Protein AF-K0JSF9-F1 (afdb_monomer_lite)

Foldseek 3Di:
DLLVVLLVCLLVCLLVLQLVVCVVVVHDSCLLLQLLLCVVPHGDNVSSSVSSSVVSSVVLVVLLVVCVVPQQALPNLLVVLLVVLCCVAVPVVVVRVSNVPGDSPSSSSSSSSSRSSSSNSSVVVVVD

pLDDT: mean 96.76, std 4.11, range [61.0, 98.81]

Secondary structure (DSSP, 8-state):
-HHHHHHHHHHHHTTHHHHHHHHHTT--TTHHHHHHGGGGTS--HHHHHHHHHHHHHHHHHHHHHHHTTS--HHHHHHHHHHHHHIIIIIIGGGG-HHHHTS-HHHHHHHHHHHHHHHHHHHHHHHH-

Sequence (128 aa):
MGLVRTWFRAAVLGGAPSTVHALLTGRDALAATRAAGTLLGAPGVVRGVLAHVGVSAVWTCALAAVDRRRPLGAAGGAVAGAAIAWLDLVVLGRLFPAVRALPRGPQWADHVVFGALVGASLRASRLA

Organism: Saccharothrix espanaensis (strain ATCC 51144 / DSM 44229 / JCM 9112 / NBRC 15066 / NRRL 15764) (NCBI:txid1179773)

Structure (mmCIF, N/CA/C/O backbone):
data_AF-K0JSF9-F1
#
_entry.id   AF-K0JSF9-F1
#
loop_
_atom_site.group_PDB
_atom_site.id
_atom_site.type_symbol
_atom_site.label_atom_id
_atom_site.label_alt_id
_atom_site.label_comp_id
_atom_site.label_asym_id
_atom_site.label_entity_id
_atom_site.label_seq_id
_atom_site.pdbx_PDB_ins_code
_atom_site.Cartn_x
_atom_site.Cartn_y
_atom_site.Cartn_z
_atom_site.occupancy
_atom_site.B_iso_or_equiv
_atom_site.auth_seq_id
_atom_site.auth_comp_id
_atom_site.auth_asym_id
_atom_site.auth_atom_id
_atom_site.pdbx_PDB_model_num
ATOM 1 N N . MET A 1 1 ? 21.375 -2.219 -5.058 1.00 61.00 1 MET A N 1
ATOM 2 C CA . MET A 1 1 ? 20.816 -1.044 -4.335 1.00 61.00 1 MET A CA 1
ATOM 3 C C . MET A 1 1 ? 19.498 -0.504 -4.915 1.00 61.00 1 MET A C 1
ATOM 5 O O . MET A 1 1 ? 18.701 0.021 -4.145 1.00 61.00 1 MET A O 1
ATOM 9 N N . GLY A 1 2 ? 19.213 -0.637 -6.222 1.00 87.50 2 GLY A N 1
ATOM 10 C CA . GLY A 1 2 ? 17.993 -0.069 -6.830 1.00 87.50 2 GLY A CA 1
ATOM 11 C C . GLY A 1 2 ? 16.657 -0.596 -6.276 1.00 87.50 2 GLY A C 1
ATOM 12 O O . GLY A 1 2 ? 15.729 0.190 -6.086 1.00 87.50 2 GLY A O 1
ATOM 13 N N . LEU A 1 3 ? 16.565 -1.894 -5.952 1.00 93.31 3 LEU A N 1
ATOM 14 C CA . LEU A 1 3 ? 15.311 -2.511 -5.495 1.00 93.31 3 LEU A CA 1
ATOM 15 C C . LEU A 1 3 ? 14.908 -2.073 -4.080 1.00 93.31 3 LEU A C 1
ATOM 17 O O . LEU A 1 3 ? 13.761 -1.703 -3.874 1.00 93.31 3 LEU A O 1
ATOM 21 N N . VAL A 1 4 ? 15.856 -2.023 -3.137 1.00 96.19 4 VAL A N 1
ATOM 22 C CA . VAL A 1 4 ? 15.605 -1.546 -1.761 1.00 96.19 4 VAL A CA 1
ATOM 23 C C . VAL A 1 4 ? 15.129 -0.094 -1.770 1.00 96.19 4 VAL A C 1
ATOM 25 O O . VAL A 1 4 ? 14.150 0.241 -1.112 1.00 96.19 4 VAL A O 1
ATOM 28 N N . ARG A 1 5 ? 15.766 0.769 -2.573 1.00 95.62 5 ARG A N 1
ATOM 29 C CA . ARG A 1 5 ? 15.353 2.172 -2.726 1.00 95.62 5 ARG A CA 1
ATOM 30 C C . ARG A 1 5 ? 13.965 2.302 -3.356 1.00 95.62 5 ARG A C 1
ATOM 32 O O . ARG A 1 5 ? 13.190 3.157 -2.941 1.00 95.62 5 ARG A O 1
ATOM 39 N N . THR A 1 6 ? 13.670 1.473 -4.357 1.00 96.88 6 THR A N 1
ATOM 40 C CA . THR A 1 6 ? 12.353 1.426 -5.008 1.00 96.88 6 THR A CA 1
ATOM 41 C C . THR A 1 6 ? 11.273 1.022 -4.012 1.00 96.88 6 THR A C 1
ATOM 43 O O . THR A 1 6 ? 10.290 1.740 -3.855 1.00 96.88 6 THR A O 1
ATOM 46 N N . TRP A 1 7 ? 11.504 -0.080 -3.299 1.00 98.00 7 TRP A N 1
ATOM 47 C CA . TRP A 1 7 ? 10.620 -0.584 -2.257 1.00 98.00 7 TRP A CA 1
ATOM 48 C C . TRP A 1 7 ? 10.366 0.468 -1.180 1.00 98.00 7 TRP A C 1
ATOM 50 O O . TRP A 1 7 ? 9.215 0.796 -0.920 1.00 98.00 7 TRP A O 1
ATOM 60 N N . PHE A 1 8 ? 11.421 1.052 -0.606 1.00 97.50 8 PHE A N 1
ATOM 61 C CA . PHE A 1 8 ? 11.289 2.034 0.468 1.00 97.50 8 PHE A CA 1
ATOM 62 C C . PHE A 1 8 ? 10.462 3.253 0.034 1.00 97.50 8 PHE A C 1
ATOM 64 O O . PHE A 1 8 ? 9.525 3.645 0.724 1.00 97.50 8 PHE A O 1
ATOM 71 N N . ARG A 1 9 ? 10.756 3.824 -1.144 1.00 97.06 9 ARG A N 1
ATOM 72 C CA . ARG A 1 9 ? 10.001 4.968 -1.682 1.00 97.06 9 ARG A CA 1
ATOM 73 C C . ARG A 1 9 ? 8.527 4.631 -1.885 1.00 97.06 9 ARG A C 1
ATOM 75 O O . ARG A 1 9 ? 7.673 5.410 -1.475 1.00 97.06 9 ARG A O 1
ATOM 82 N N . ALA A 1 10 ? 8.234 3.487 -2.501 1.00 97.44 10 ALA A N 1
ATOM 83 C CA . ALA A 1 10 ? 6.862 3.071 -2.760 1.00 97.44 10 ALA A CA 1
ATOM 84 C C . ALA A 1 10 ? 6.104 2.733 -1.466 1.00 97.44 10 ALA A C 1
ATOM 86 O O . ALA A 1 10 ? 4.954 3.129 -1.325 1.00 97.44 10 ALA A O 1
ATOM 87 N N . ALA A 1 11 ? 6.748 2.071 -0.501 1.00 96.56 11 ALA A N 1
ATOM 88 C CA . ALA A 1 11 ? 6.142 1.709 0.779 1.00 96.56 11 ALA A CA 1
ATOM 89 C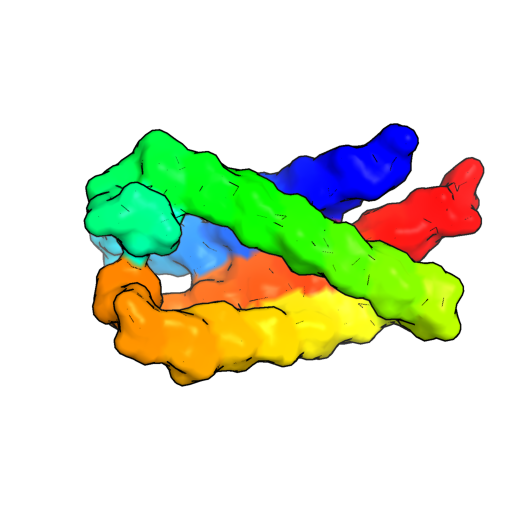 C . ALA A 1 11 ? 5.783 2.940 1.628 1.00 96.56 11 ALA A C 1
ATOM 91 O O . ALA A 1 11 ? 4.748 2.940 2.291 1.00 96.56 11 ALA A O 1
ATOM 92 N N . VAL A 1 12 ? 6.615 3.989 1.599 1.00 95.62 12 VAL A N 1
ATOM 93 C CA . VAL A 1 12 ? 6.379 5.230 2.355 1.00 95.62 12 VAL A CA 1
ATOM 94 C C . VAL A 1 12 ? 5.357 6.127 1.658 1.00 95.62 12 VAL A C 1
ATOM 96 O O . VAL A 1 12 ? 4.403 6.579 2.283 1.00 95.62 12 VAL A O 1
ATOM 99 N N . LEU A 1 13 ? 5.540 6.391 0.362 1.00 97.62 13 LEU A N 1
ATOM 100 C CA . LEU A 1 13 ? 4.714 7.360 -0.367 1.00 97.62 13 LEU A CA 1
ATOM 101 C C . LEU A 1 13 ? 3.397 6.760 -0.876 1.00 97.62 13 LEU A C 1
ATOM 103 O O . LEU A 1 13 ? 2.444 7.495 -1.120 1.00 97.62 13 LEU A O 1
ATOM 107 N N . GLY A 1 14 ? 3.328 5.435 -1.021 1.00 95.81 14 GLY A N 1
ATOM 108 C CA . GLY A 1 14 ? 2.141 4.729 -1.497 1.00 95.81 14 GLY A CA 1
ATOM 109 C C . GLY A 1 14 ? 0.924 4.905 -0.592 1.00 95.81 14 GLY A C 1
ATOM 110 O O . GLY A 1 14 ? -0.177 4.974 -1.106 1.00 95.81 14 GLY A O 1
ATOM 111 N N . GLY A 1 15 ? 1.103 5.054 0.726 1.00 94.31 15 GLY A N 1
ATOM 112 C CA . GLY A 1 15 ? -0.001 5.264 1.678 1.00 94.31 15 GLY A CA 1
ATOM 113 C C . GLY A 1 15 ? -0.490 6.716 1.802 1.00 94.31 15 GLY A C 1
ATOM 114 O O . GLY A 1 15 ? -1.306 7.025 2.675 1.00 94.31 15 GLY A O 1
ATOM 115 N N . ALA A 1 16 ? 0.039 7.640 0.991 1.00 96.06 16 ALA A N 1
ATOM 116 C CA . ALA A 1 16 ? -0.319 9.053 1.079 1.00 96.06 16 ALA A CA 1
ATOM 117 C C . ALA A 1 16 ? -1.806 9.328 0.771 1.00 96.06 16 ALA A C 1
ATOM 119 O O . ALA A 1 16 ? -2.411 10.075 1.544 1.00 96.06 16 ALA A O 1
ATOM 120 N N . PRO A 1 17 ? -2.436 8.747 -0.275 1.00 97.88 17 PRO A N 1
ATOM 121 C CA . PRO A 1 17 ? -3.847 9.001 -0.570 1.00 97.88 17 PRO A CA 1
ATOM 122 C C . PRO A 1 17 ? -4.788 8.714 0.608 1.00 97.88 17 PRO A C 1
ATOM 124 O O . PRO A 1 17 ? -5.608 9.568 0.955 1.00 97.88 17 PRO A O 1
ATOM 127 N N . SER A 1 18 ? -4.668 7.558 1.265 1.00 96.81 18 SER A N 1
ATOM 128 C CA . SER A 1 18 ? -5.509 7.225 2.420 1.00 96.81 18 SER A CA 1
ATOM 129 C C . SER A 1 18 ? -5.204 8.063 3.655 1.00 96.81 1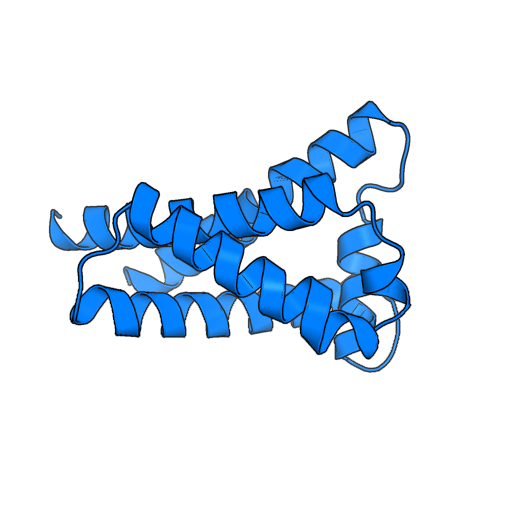8 SER A C 1
ATOM 131 O O . SER A 1 18 ? -6.146 8.467 4.342 1.00 96.81 18 SER A O 1
ATOM 133 N N . THR A 1 19 ? -3.934 8.398 3.892 1.00 96.94 19 THR A N 1
ATOM 134 C CA . THR A 1 19 ? -3.525 9.292 4.986 1.00 96.94 19 THR A CA 1
ATOM 135 C C . THR A 1 19 ? -4.122 10.687 4.800 1.00 96.94 19 THR A C 1
ATOM 137 O O . THR A 1 19 ? -4.794 11.199 5.694 1.00 96.94 19 THR A O 1
ATOM 140 N N . VAL A 1 20 ? -3.954 11.282 3.615 1.00 98.06 20 VAL A N 1
ATOM 141 C CA . VAL A 1 20 ? -4.514 12.599 3.271 1.00 98.06 20 VAL A CA 1
ATOM 142 C C . VAL A 1 20 ? -6.032 12.578 3.387 1.00 98.06 20 VAL A C 1
ATOM 144 O O . VAL A 1 20 ? -6.620 13.457 4.009 1.00 98.06 20 VAL A O 1
ATOM 147 N N . HIS A 1 21 ? -6.681 11.547 2.850 1.00 98.06 21 HIS A N 1
ATOM 148 C CA . HIS A 1 21 ? -8.127 11.423 2.938 1.00 98.06 21 HIS A CA 1
ATOM 149 C C . HIS A 1 21 ? -8.629 11.298 4.382 1.00 98.06 21 HIS A C 1
ATOM 151 O O . HIS A 1 21 ? -9.672 11.861 4.708 1.00 98.06 21 HIS A O 1
ATOM 157 N N . ALA A 1 22 ? -7.923 10.573 5.256 1.00 97.50 22 ALA A N 1
ATOM 158 C CA . ALA A 1 22 ? -8.270 10.487 6.672 1.00 97.50 22 ALA A CA 1
ATOM 159 C C . ALA A 1 22 ? -8.164 11.856 7.357 1.00 97.50 22 ALA A C 1
ATOM 161 O O . ALA A 1 22 ? -9.126 12.284 7.991 1.00 97.50 22 ALA A O 1
ATOM 162 N N . LEU A 1 23 ? -7.062 12.578 7.136 1.00 98.06 23 LEU A N 1
ATOM 163 C CA . LEU A 1 23 ? -6.854 13.919 7.687 1.00 98.06 23 LEU A CA 1
ATOM 164 C C . LEU A 1 23 ? -7.933 14.909 7.220 1.00 98.06 23 LEU A C 1
ATOM 166 O O . LEU A 1 23 ? -8.536 15.590 8.043 1.00 98.06 23 LEU A O 1
ATOM 170 N N . LEU A 1 24 ? -8.240 14.933 5.919 1.00 98.19 24 LEU A N 1
ATOM 171 C CA . LEU A 1 24 ? -9.248 15.833 5.337 1.00 98.19 24 LEU A CA 1
ATOM 172 C C . LEU A 1 24 ? -10.679 15.558 5.817 1.00 98.19 24 LEU A C 1
ATOM 174 O O . LEU A 1 24 ? -11.545 16.415 5.685 1.00 98.19 24 LEU A O 1
ATOM 178 N N . THR A 1 25 ? -10.946 14.365 6.346 1.00 97.44 25 THR A N 1
ATOM 179 C CA . THR A 1 25 ? -12.287 13.948 6.789 1.00 97.44 25 THR A CA 1
ATOM 180 C C . THR A 1 25 ? -12.385 13.760 8.302 1.00 97.44 25 THR A C 1
ATOM 182 O O . THR A 1 25 ? -13.379 13.219 8.781 1.00 97.44 25 THR A O 1
ATOM 185 N N . GLY A 1 26 ? -11.361 14.178 9.058 1.00 97.25 26 GLY A N 1
ATOM 186 C CA . GLY A 1 26 ? -11.332 14.059 10.518 1.00 97.25 26 GLY A CA 1
ATOM 187 C C . GLY A 1 26 ? -11.283 12.616 11.037 1.00 97.25 26 GLY A C 1
ATOM 188 O O . GLY A 1 26 ? -11.705 12.354 12.161 1.00 97.25 26 GLY A O 1
ATOM 189 N N . ARG A 1 27 ? -10.808 11.662 10.228 1.00 95.44 27 ARG A N 1
ATOM 190 C CA . ARG A 1 27 ? -10.671 10.245 10.603 1.00 95.44 27 ARG A CA 1
ATOM 191 C C . ARG A 1 27 ? -9.277 9.920 11.135 1.00 95.44 27 ARG A C 1
ATOM 193 O O . ARG A 1 27 ? -8.314 10.632 10.869 1.00 95.44 27 ARG A O 1
ATOM 200 N N . ASP A 1 28 ? -9.164 8.795 11.845 1.00 96.81 28 ASP A N 1
ATOM 201 C CA . ASP A 1 28 ? -7.880 8.279 12.339 1.00 96.81 28 ASP A CA 1
ATOM 202 C C . ASP A 1 28 ? -6.927 7.968 11.168 1.00 96.81 28 ASP A C 1
ATOM 204 O O . ASP A 1 28 ? -7.154 7.037 10.390 1.00 96.81 28 ASP A O 1
ATOM 208 N N . ALA A 1 29 ? -5.840 8.739 11.064 1.00 97.12 29 ALA A N 1
ATOM 209 C CA . ALA A 1 29 ? -4.804 8.568 10.047 1.00 97.12 29 ALA A CA 1
ATOM 210 C C . ALA A 1 29 ? -4.050 7.232 10.175 1.00 97.12 29 ALA A C 1
ATOM 212 O O . ALA A 1 29 ? -3.503 6.735 9.195 1.00 97.12 29 ALA A O 1
ATOM 213 N N . LEU A 1 30 ? -4.050 6.614 11.361 1.00 97.69 30 LEU A N 1
ATOM 214 C CA . LEU A 1 30 ? -3.419 5.318 11.610 1.00 97.69 30 LEU A CA 1
ATOM 215 C C . LEU A 1 30 ? -4.397 4.144 11.495 1.00 97.69 30 LEU A C 1
ATOM 217 O O . LEU A 1 30 ? -3.989 3.005 11.732 1.00 97.69 30 LEU A O 1
ATOM 221 N N . ALA A 1 31 ? -5.658 4.374 11.111 1.00 97.44 31 ALA A N 1
ATOM 222 C CA . ALA A 1 31 ? -6.661 3.315 10.997 1.00 97.44 31 ALA A CA 1
ATOM 223 C C . ALA A 1 31 ? -6.231 2.212 10.019 1.00 97.44 31 ALA A C 1
ATOM 225 O O . ALA A 1 31 ? -6.335 1.029 10.346 1.00 97.44 31 ALA A O 1
ATOM 226 N N . ALA A 1 32 ? -5.698 2.590 8.851 1.00 96.81 32 ALA A N 1
ATOM 227 C CA . ALA A 1 32 ? -5.223 1.638 7.849 1.00 96.81 32 ALA A CA 1
ATOM 228 C C . ALA A 1 32 ? -4.054 0.796 8.382 1.00 96.81 32 ALA A C 1
ATOM 230 O O . ALA A 1 32 ? -4.105 -0.434 8.347 1.00 96.81 32 ALA A O 1
ATOM 231 N N . THR A 1 33 ? -3.054 1.447 8.984 1.00 97.88 33 THR A N 1
ATOM 232 C CA . THR A 1 33 ? -1.918 0.771 9.622 1.00 97.88 33 THR A CA 1
ATOM 233 C C . THR A 1 33 ? -2.392 -0.174 10.722 1.00 97.88 33 THR A C 1
ATOM 235 O O . THR A 1 33 ? -2.016 -1.340 10.754 1.00 97.88 33 THR A O 1
ATOM 238 N N . ARG A 1 34 ? -3.279 0.278 11.612 1.00 98.44 34 ARG A N 1
ATOM 239 C CA . ARG A 1 34 ? -3.799 -0.549 12.705 1.00 98.44 34 ARG A CA 1
ATOM 240 C C . ARG A 1 34 ? -4.569 -1.762 12.182 1.00 98.44 34 ARG A C 1
ATOM 242 O O . ARG A 1 34 ? -4.384 -2.855 12.717 1.00 98.44 34 ARG A O 1
ATOM 249 N N . ALA A 1 35 ? -5.384 -1.584 11.141 1.00 98.00 35 ALA A N 1
ATOM 250 C CA . ALA A 1 35 ? -6.121 -2.660 10.486 1.00 98.00 35 ALA A CA 1
ATOM 251 C C . ALA A 1 35 ? -5.181 -3.685 9.836 1.00 98.00 35 ALA A C 1
ATOM 253 O O . ALA A 1 35 ? -5.400 -4.887 9.997 1.00 98.00 35 ALA A O 1
ATOM 254 N N . ALA A 1 36 ? -4.098 -3.236 9.193 1.00 97.62 36 ALA A N 1
ATOM 255 C CA . ALA A 1 36 ? -3.083 -4.115 8.611 1.00 97.62 36 ALA A CA 1
ATOM 256 C C . ALA A 1 36 ? -2.437 -5.049 9.651 1.00 97.62 36 ALA A C 1
ATOM 258 O O . ALA A 1 36 ? -2.029 -6.156 9.314 1.00 97.62 36 ALA A O 1
ATOM 259 N N . GLY A 1 37 ? -2.419 -4.673 10.936 1.00 97.94 37 GLY A N 1
ATOM 260 C CA . GLY A 1 37 ? -1.940 -5.548 12.010 1.00 97.94 37 GLY A CA 1
ATOM 261 C C . GLY A 1 37 ? -2.684 -6.886 12.100 1.00 97.94 37 GLY A C 1
ATOM 262 O O . GLY A 1 37 ? -2.096 -7.883 12.516 1.00 97.94 37 GLY A O 1
ATOM 263 N N . THR A 1 38 ? -3.943 -6.949 11.646 1.00 98.06 38 THR A N 1
ATOM 264 C CA . THR A 1 38 ? -4.731 -8.196 11.623 1.00 98.06 38 THR A CA 1
ATOM 265 C C . THR A 1 38 ? -4.142 -9.280 10.722 1.00 98.06 38 THR A C 1
ATOM 267 O O . THR A 1 38 ? -4.377 -10.456 10.988 1.00 98.06 38 THR A O 1
ATOM 270 N N . LEU A 1 39 ? -3.300 -8.924 9.744 1.00 97.19 39 LEU A N 1
ATOM 271 C CA . LEU A 1 39 ? -2.528 -9.896 8.958 1.00 97.19 39 LEU A CA 1
ATOM 272 C C . LEU A 1 39 ? -1.545 -10.692 9.831 1.00 97.19 39 LEU A C 1
ATOM 274 O O . LEU A 1 39 ? -1.179 -11.808 9.486 1.00 97.19 39 LEU A O 1
ATOM 278 N N . LEU A 1 40 ? -1.148 -10.134 10.979 1.00 97.94 40 LEU A N 1
ATOM 279 C CA . LEU A 1 40 ? -0.299 -10.770 11.988 1.00 97.94 40 LEU A CA 1
ATOM 280 C C . LEU A 1 40 ? -1.102 -11.159 13.243 1.00 97.94 40 LEU A C 1
ATOM 282 O O . LEU A 1 40 ? -0.568 -11.187 14.352 1.00 97.94 40 LEU A O 1
ATOM 286 N N . GLY A 1 41 ? -2.402 -11.419 13.076 1.00 97.31 41 GLY A N 1
ATOM 287 C CA . GLY A 1 41 ? -3.283 -12.005 14.087 1.00 97.31 41 GLY A CA 1
ATOM 288 C C . GLY A 1 41 ? -4.081 -11.017 14.940 1.00 97.31 41 GLY A C 1
ATOM 289 O O . GLY A 1 41 ? -5.083 -11.416 15.524 1.00 97.31 41 GLY A O 1
ATOM 290 N N . ALA A 1 42 ? -3.700 -9.736 15.017 1.00 96.12 42 ALA A N 1
ATOM 291 C CA . ALA A 1 42 ? -4.441 -8.749 15.812 1.00 96.12 42 ALA A CA 1
ATOM 292 C C . ALA A 1 42 ? -4.167 -7.297 15.382 1.00 96.12 42 ALA A C 1
ATOM 294 O O . ALA A 1 42 ? -3.033 -6.971 15.022 1.00 96.12 42 ALA A O 1
ATOM 295 N N . PRO A 1 43 ? -5.161 -6.392 15.476 1.00 97.00 43 PRO A N 1
ATOM 296 C CA . PRO A 1 43 ? -4.979 -4.994 15.106 1.00 97.00 43 PRO A CA 1
ATOM 297 C C . PRO A 1 43 ? -3.912 -4.316 15.977 1.00 97.00 43 PRO A C 1
ATOM 299 O O . PRO A 1 43 ? -3.768 -4.608 17.164 1.00 97.00 43 PRO A O 1
ATOM 302 N N . GLY A 1 44 ? -3.161 -3.383 15.397 1.00 98.06 44 GLY A N 1
ATOM 303 C CA . GLY A 1 44 ? -2.115 -2.655 16.115 1.00 98.06 44 GLY A CA 1
ATOM 304 C C . GLY A 1 44 ? -1.131 -1.971 15.178 1.00 98.06 44 GLY A C 1
ATOM 305 O O . GLY A 1 44 ? -0.861 -2.472 14.093 1.00 98.06 44 GLY A O 1
ATOM 306 N N . VAL A 1 45 ? -0.580 -0.831 15.599 1.00 98.19 45 VAL A N 1
ATOM 307 C CA . VAL A 1 45 ? 0.309 -0.018 14.750 1.00 98.19 45 VAL A CA 1
ATOM 308 C C . VAL A 1 45 ? 1.623 -0.744 14.460 1.00 98.19 45 VAL A C 1
ATOM 310 O O . VAL A 1 45 ? 1.995 -0.853 13.301 1.00 98.19 45 VAL A O 1
ATOM 313 N N . VAL A 1 46 ? 2.290 -1.306 15.475 1.00 98.38 46 VAL A N 1
ATOM 314 C CA . VAL A 1 46 ? 3.570 -2.023 15.289 1.00 98.38 46 VAL A CA 1
ATOM 315 C C . VAL A 1 46 ? 3.406 -3.214 14.344 1.00 98.38 46 VAL A C 1
ATOM 317 O O . VAL A 1 46 ? 4.120 -3.320 13.350 1.00 98.38 46 VAL A O 1
ATOM 320 N N . ARG A 1 47 ? 2.417 -4.080 14.606 1.00 98.25 47 ARG A N 1
ATOM 321 C CA . ARG A 1 47 ? 2.085 -5.209 13.721 1.00 98.25 47 ARG A CA 1
ATOM 322 C C . ARG A 1 47 ? 1.705 -4.730 12.322 1.00 98.25 47 ARG A C 1
ATOM 324 O O . ARG A 1 47 ? 2.126 -5.326 11.341 1.00 98.25 47 ARG A O 1
ATOM 331 N N . GLY A 1 48 ? 0.954 -3.639 12.238 1.00 98.38 48 GLY A N 1
ATOM 332 C CA . GLY A 1 48 ? 0.572 -2.992 10.992 1.00 98.38 48 GLY A CA 1
ATOM 333 C C . GLY A 1 48 ? 1.748 -2.548 10.144 1.00 98.38 48 GLY A C 1
ATOM 334 O O . GLY A 1 48 ? 1.798 -2.856 8.960 1.00 98.38 48 GLY A O 1
ATOM 335 N N . VAL A 1 49 ? 2.722 -1.878 10.759 1.00 98.25 49 VAL A N 1
ATOM 336 C CA . VAL A 1 49 ? 3.961 -1.469 10.092 1.00 98.25 49 VAL A CA 1
ATOM 337 C C . VAL A 1 49 ? 4.728 -2.693 9.598 1.00 98.25 49 VAL A C 1
ATOM 339 O O . VAL A 1 49 ? 5.135 -2.713 8.441 1.00 98.25 49 VAL A O 1
ATOM 342 N N . LEU A 1 50 ? 4.882 -3.732 10.425 1.00 98.50 50 LEU A N 1
ATOM 343 C CA . LEU A 1 50 ? 5.569 -4.967 10.023 1.00 98.50 50 LEU A CA 1
ATOM 344 C C . LEU A 1 50 ? 4.868 -5.662 8.848 1.00 98.50 50 LEU A C 1
ATOM 346 O O . LEU A 1 50 ? 5.526 -6.045 7.880 1.00 98.50 50 LEU A O 1
ATOM 350 N N . ALA A 1 51 ? 3.538 -5.777 8.905 1.00 98.19 51 ALA A N 1
ATOM 351 C CA . ALA A 1 51 ? 2.733 -6.328 7.821 1.00 98.19 51 ALA A CA 1
ATOM 352 C C . ALA A 1 51 ? 2.897 -5.502 6.537 1.00 98.19 51 ALA A C 1
ATOM 354 O O . ALA A 1 51 ? 3.190 -6.059 5.482 1.00 98.19 51 ALA A O 1
ATOM 355 N N . HIS A 1 52 ? 2.784 -4.175 6.632 1.00 97.81 52 HIS A N 1
ATOM 356 C CA . HIS A 1 52 ? 2.912 -3.255 5.500 1.00 97.81 52 HIS A CA 1
ATOM 357 C C . HIS A 1 52 ? 4.289 -3.327 4.835 1.00 97.81 52 HIS A C 1
ATOM 359 O O . HIS A 1 52 ? 4.385 -3.432 3.613 1.00 97.81 52 HIS A O 1
ATOM 365 N N . VAL A 1 53 ? 5.356 -3.323 5.637 1.00 98.00 53 VAL A N 1
ATOM 366 C CA . VAL A 1 53 ? 6.750 -3.480 5.191 1.00 98.00 53 VAL A CA 1
ATOM 367 C C . VAL A 1 53 ? 6.912 -4.788 4.414 1.00 98.00 53 VAL A C 1
ATOM 369 O O . VAL A 1 53 ? 7.425 -4.767 3.291 1.00 98.00 53 VAL A O 1
ATOM 372 N N . GLY A 1 54 ? 6.437 -5.905 4.978 1.00 98.25 54 GLY A N 1
ATOM 373 C CA . GLY A 1 54 ? 6.535 -7.231 4.366 1.00 98.25 54 GLY A CA 1
ATOM 374 C C . GLY A 1 54 ? 5.738 -7.351 3.066 1.00 98.25 54 GLY A C 1
ATOM 375 O O . GLY A 1 54 ? 6.293 -7.731 2.035 1.00 98.25 54 GLY A O 1
ATOM 376 N N . VAL A 1 55 ? 4.461 -6.963 3.083 1.00 98.12 55 VAL A N 1
ATOM 377 C CA . VAL A 1 55 ? 3.578 -7.007 1.906 1.00 98.12 55 VAL A CA 1
ATOM 378 C C . VAL A 1 55 ? 4.110 -6.107 0.788 1.00 98.12 55 VAL A C 1
ATOM 380 O O . VAL A 1 55 ? 4.239 -6.549 -0.354 1.00 98.12 55 VAL A O 1
ATOM 383 N N . SER A 1 56 ? 4.527 -4.879 1.113 1.00 98.38 56 SER A N 1
ATOM 384 C CA . SER A 1 56 ? 5.124 -3.960 0.135 1.00 98.38 56 SER A CA 1
ATOM 385 C C . SER A 1 56 ? 6.399 -4.536 -0.489 1.00 98.38 56 SER A C 1
ATOM 387 O O . SER A 1 56 ? 6.659 -4.320 -1.676 1.00 98.38 56 SER A O 1
ATOM 389 N N . ALA A 1 57 ? 7.207 -5.277 0.279 1.00 98.44 57 ALA A N 1
ATOM 390 C CA . ALA A 1 57 ? 8.414 -5.927 -0.232 1.00 98.44 57 ALA A CA 1
ATOM 391 C C . ALA A 1 57 ? 8.068 -7.054 -1.212 1.00 98.44 57 ALA A C 1
ATOM 393 O O . ALA A 1 57 ? 8.614 -7.085 -2.3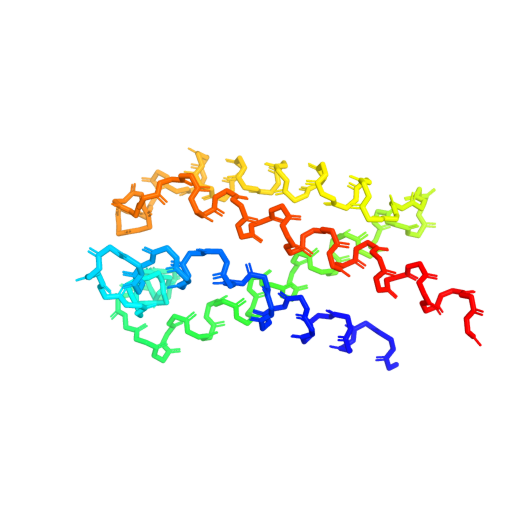17 1.00 98.44 57 ALA A O 1
ATOM 394 N N . VAL A 1 58 ? 7.116 -7.922 -0.849 1.00 98.62 58 VAL A N 1
ATOM 395 C CA . VAL A 1 58 ? 6.621 -9.005 -1.715 1.00 98.62 58 VAL A CA 1
ATOM 396 C C . VAL A 1 58 ? 6.122 -8.444 -3.044 1.00 98.62 58 VAL A C 1
ATOM 398 O O . VAL A 1 58 ? 6.576 -8.880 -4.106 1.00 98.62 58 VAL A O 1
ATOM 401 N N . TRP A 1 59 ? 5.267 -7.420 -3.006 1.00 98.69 59 TRP A N 1
ATOM 402 C CA . TRP A 1 59 ? 4.736 -6.816 -4.224 1.00 98.69 59 TRP A CA 1
ATOM 403 C C . TRP A 1 59 ? 5.792 -6.083 -5.045 1.00 98.69 59 TRP A C 1
ATOM 405 O O . TRP A 1 59 ? 5.796 -6.201 -6.270 1.00 98.69 59 TRP A O 1
ATOM 415 N N . THR A 1 60 ? 6.738 -5.391 -4.405 1.00 98.62 60 THR A N 1
ATOM 416 C CA . THR A 1 60 ? 7.847 -4.755 -5.133 1.00 98.62 60 THR A CA 1
ATOM 417 C C . THR A 1 60 ? 8.685 -5.797 -5.876 1.00 98.62 60 THR A C 1
ATOM 419 O O . THR A 1 60 ? 9.027 -5.591 -7.041 1.00 98.62 60 THR A O 1
ATOM 422 N N . CYS A 1 61 ? 8.983 -6.937 -5.244 1.00 98.44 61 CYS A N 1
ATOM 423 C CA . CYS A 1 61 ? 9.701 -8.044 -5.876 1.00 98.44 61 CYS A CA 1
ATOM 424 C C . CYS A 1 61 ? 8.913 -8.659 -7.041 1.00 98.44 61 CYS A C 1
ATOM 426 O O . CYS A 1 61 ? 9.491 -8.899 -8.104 1.00 98.44 61 CYS A O 1
ATOM 428 N N . ALA A 1 62 ? 7.605 -8.874 -6.874 1.00 98.56 62 ALA A N 1
ATOM 429 C CA . ALA A 1 62 ? 6.738 -9.396 -7.928 1.00 98.56 62 ALA A CA 1
ATOM 430 C C . ALA A 1 62 ? 6.694 -8.455 -9.144 1.00 98.56 62 ALA A C 1
ATOM 432 O O . ALA A 1 62 ? 6.938 -8.884 -10.273 1.00 98.56 62 ALA A O 1
ATOM 433 N N . LEU A 1 63 ? 6.481 -7.155 -8.916 1.00 98.44 63 LEU A N 1
ATOM 434 C CA . LEU A 1 63 ? 6.487 -6.146 -9.976 1.00 98.44 63 LEU A CA 1
ATOM 435 C C . LEU A 1 63 ? 7.856 -6.032 -10.651 1.00 98.44 63 LEU A C 1
ATOM 437 O O . LEU A 1 63 ? 7.916 -5.951 -11.873 1.00 98.44 63 LEU A O 1
ATOM 441 N N . ALA A 1 64 ? 8.957 -6.100 -9.898 1.00 98.00 64 ALA A N 1
ATOM 442 C CA . ALA A 1 64 ? 10.300 -6.129 -10.473 1.00 98.00 64 ALA A CA 1
ATOM 443 C C . ALA A 1 64 ? 10.538 -7.374 -11.344 1.00 98.00 64 ALA A C 1
ATOM 445 O O . ALA A 1 64 ? 11.191 -7.296 -12.384 1.00 98.00 64 ALA A O 1
ATOM 446 N N . ALA A 1 65 ? 9.996 -8.534 -10.962 1.00 97.88 65 ALA A N 1
ATOM 447 C CA . ALA A 1 65 ? 10.080 -9.743 -11.775 1.00 97.88 65 ALA A CA 1
ATOM 448 C C . ALA A 1 65 ? 9.305 -9.613 -13.097 1.00 97.88 65 ALA A C 1
ATOM 450 O O . ALA A 1 65 ? 9.827 -10.021 -14.137 1.00 97.88 65 ALA A O 1
ATOM 451 N N . VAL A 1 66 ? 8.111 -9.012 -13.067 1.00 97.81 66 VAL A N 1
ATOM 452 C CA . VAL A 1 66 ? 7.321 -8.704 -14.271 1.00 97.81 66 VAL A CA 1
ATOM 453 C C . VAL A 1 66 ? 8.046 -7.680 -15.147 1.00 97.81 66 VAL A C 1
ATOM 455 O O . VAL A 1 66 ? 8.225 -7.908 -16.343 1.00 97.81 66 VAL A O 1
ATOM 458 N N . ASP A 1 67 ? 8.539 -6.598 -14.545 1.00 97.19 67 ASP A N 1
ATOM 459 C CA . ASP A 1 67 ? 9.208 -5.488 -15.226 1.00 97.19 67 ASP A C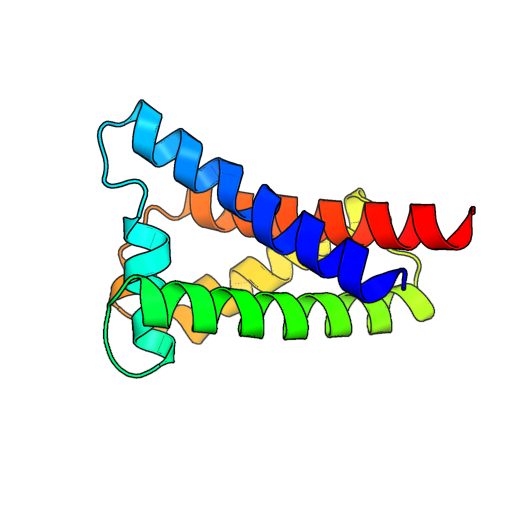A 1
ATOM 460 C C . ASP A 1 67 ? 10.486 -5.905 -15.972 1.00 97.19 67 ASP A C 1
ATOM 462 O O . ASP A 1 67 ? 10.793 -5.348 -17.028 1.00 97.19 67 ASP A O 1
ATOM 466 N N . ARG A 1 68 ? 11.200 -6.928 -15.475 1.00 95.75 68 ARG A N 1
ATOM 467 C CA . ARG A 1 68 ? 12.342 -7.546 -16.177 1.00 95.75 68 ARG A CA 1
ATOM 468 C C . ARG A 1 68 ? 11.957 -8.190 -17.510 1.00 95.75 68 ARG A C 1
ATOM 470 O O . ARG A 1 68 ? 12.800 -8.272 -18.394 1.00 95.75 68 ARG A O 1
ATOM 477 N N . ARG A 1 69 ? 10.719 -8.674 -17.650 1.00 95.69 69 ARG A N 1
ATOM 478 C CA . ARG A 1 69 ? 10.218 -9.310 -18.883 1.00 95.69 69 ARG A CA 1
ATOM 479 C C . ARG A 1 69 ? 9.451 -8.331 -19.771 1.00 95.69 69 ARG A C 1
ATOM 481 O O . ARG A 1 69 ? 9.472 -8.462 -20.990 1.00 95.69 69 ARG A O 1
ATOM 488 N N . ARG A 1 70 ? 8.735 -7.387 -19.159 1.00 94.56 70 ARG A N 1
ATOM 489 C CA . ARG A 1 70 ? 7.867 -6.400 -19.811 1.00 94.56 70 ARG A CA 1
ATOM 490 C C . ARG A 1 70 ? 7.996 -5.075 -19.046 1.00 94.56 70 ARG A C 1
ATOM 492 O O . ARG A 1 70 ? 7.380 -4.964 -17.988 1.00 94.56 70 ARG A O 1
ATOM 499 N N . PRO A 1 71 ? 8.773 -4.090 -19.537 1.00 95.69 71 PRO A N 1
ATOM 500 C CA . PRO A 1 71 ? 8.945 -2.813 -18.849 1.00 95.69 71 PRO A CA 1
ATOM 501 C C . PRO A 1 71 ? 7.598 -2.160 -18.524 1.00 95.69 71 PRO A C 1
ATOM 503 O O . PRO A 1 71 ? 6.806 -1.890 -19.423 1.00 95.69 71 PRO A O 1
ATOM 506 N N . LEU A 1 72 ? 7.336 -1.914 -17.241 1.00 96.56 72 LEU A N 1
ATOM 507 C CA . LEU A 1 72 ? 6.044 -1.413 -16.769 1.00 96.56 72 LEU A CA 1
ATOM 508 C C . LEU A 1 72 ? 5.930 0.108 -16.924 1.00 96.56 72 LEU A C 1
ATOM 510 O O . LEU A 1 72 ? 4.905 0.626 -17.370 1.00 96.56 72 LEU A O 1
ATOM 514 N N . GLY A 1 73 ? 6.973 0.841 -16.516 1.00 97.38 73 GLY A N 1
ATOM 515 C CA . GLY A 1 73 ? 6.888 2.292 -16.327 1.00 97.38 73 GLY A CA 1
ATOM 516 C C . GLY A 1 73 ? 5.796 2.693 -15.321 1.00 97.38 73 GLY A C 1
ATOM 517 O O . GLY A 1 73 ? 5.224 1.851 -14.632 1.00 97.38 73 GLY A O 1
ATOM 518 N N . ALA A 1 74 ? 5.497 3.990 -15.221 1.00 98.31 74 ALA A N 1
ATOM 519 C CA . ALA A 1 74 ? 4.501 4.482 -14.265 1.00 98.31 74 ALA A CA 1
ATOM 520 C C . ALA A 1 74 ? 3.079 3.985 -14.589 1.00 98.31 74 ALA A C 1
ATOM 522 O O . ALA A 1 74 ? 2.380 3.516 -13.699 1.00 98.31 74 ALA A O 1
ATOM 523 N N . ALA A 1 75 ? 2.666 4.035 -15.861 1.00 98.31 75 ALA A N 1
ATOM 524 C CA . ALA A 1 75 ? 1.320 3.635 -16.278 1.00 98.31 75 ALA A CA 1
ATOM 525 C C . ALA A 1 75 ? 1.082 2.122 -16.133 1.00 98.31 75 ALA A C 1
ATOM 527 O O . ALA A 1 75 ? 0.090 1.712 -15.534 1.00 98.31 75 ALA A O 1
ATOM 528 N N . GLY A 1 76 ? 2.009 1.280 -16.609 1.00 98.38 76 GLY A N 1
ATOM 529 C CA . GLY A 1 76 ? 1.910 -0.170 -16.418 1.00 98.38 76 GLY A CA 1
ATOM 530 C C . GLY A 1 76 ? 1.999 -0.559 -14.942 1.00 98.38 76 GLY A C 1
ATOM 531 O O . GLY A 1 76 ? 1.276 -1.445 -14.492 1.00 98.38 76 GLY A O 1
ATOM 532 N N . GLY A 1 77 ? 2.818 0.159 -14.167 1.00 98.56 77 GLY A N 1
ATOM 533 C CA . GLY A 1 77 ? 2.877 0.029 -12.715 1.00 98.56 77 GLY A CA 1
ATOM 534 C C . GLY A 1 77 ? 1.548 0.369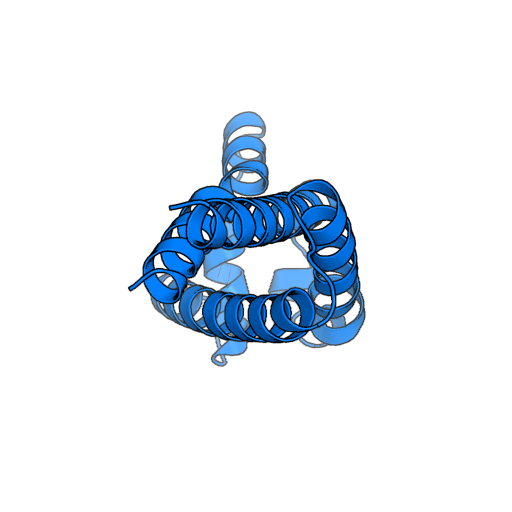 -12.038 1.00 98.56 77 GLY A C 1
ATOM 535 O O . GLY A 1 77 ? 1.103 -0.388 -11.185 1.00 98.56 77 GLY A O 1
ATOM 536 N N . ALA A 1 78 ? 0.879 1.450 -12.443 1.00 98.81 78 ALA A N 1
ATOM 537 C CA . ALA A 1 78 ? -0.430 1.853 -11.924 1.00 98.81 78 ALA A CA 1
ATOM 538 C C . ALA A 1 78 ? -1.512 0.794 -12.190 1.00 98.81 78 ALA A C 1
ATOM 540 O O . ALA A 1 78 ? -2.273 0.447 -11.288 1.00 98.81 78 ALA A O 1
ATOM 541 N N . VAL A 1 79 ? -1.545 0.236 -13.407 1.00 98.69 79 VAL A N 1
ATOM 542 C CA . VAL A 1 79 ? -2.460 -0.860 -13.772 1.00 98.69 79 VAL A CA 1
ATOM 543 C C . VAL A 1 79 ? -2.178 -2.106 -12.934 1.00 98.69 79 VAL A C 1
ATOM 545 O O . VAL A 1 79 ? -3.103 -2.708 -12.390 1.00 98.69 79 VAL A O 1
ATOM 548 N N . ALA A 1 80 ? -0.905 -2.473 -12.773 1.00 98.56 80 ALA A N 1
ATOM 549 C CA . ALA A 1 80 ? -0.528 -3.586 -11.910 1.00 98.56 80 ALA A CA 1
ATOM 550 C C . ALA A 1 80 ? -0.897 -3.312 -10.441 1.00 98.56 80 ALA A C 1
ATOM 552 O O . ALA A 1 80 ? -1.399 -4.200 -9.762 1.00 98.56 80 ALA A O 1
ATOM 553 N N . GLY A 1 81 ? -0.741 -2.071 -9.975 1.00 98.75 81 GLY A N 1
ATOM 554 C CA . GLY A 1 81 ? -1.203 -1.607 -8.669 1.00 98.75 81 GLY A CA 1
ATOM 555 C C . GLY A 1 81 ? -2.708 -1.789 -8.480 1.00 98.75 81 GLY A C 1
ATOM 556 O O . GLY A 1 81 ? -3.132 -2.333 -7.469 1.00 98.75 81 GLY A O 1
ATOM 557 N N . ALA A 1 82 ? -3.526 -1.434 -9.473 1.00 98.75 82 ALA A N 1
ATOM 558 C CA . ALA A 1 82 ? -4.968 -1.688 -9.436 1.00 98.75 82 ALA A CA 1
ATOM 559 C C . ALA A 1 82 ? -5.299 -3.193 -9.375 1.00 98.75 82 ALA A C 1
ATOM 561 O O . ALA A 1 82 ? -6.209 -3.595 -8.651 1.00 98.75 82 ALA A O 1
ATOM 562 N N . ALA A 1 83 ? -4.544 -4.037 -10.086 1.00 98.75 83 ALA A N 1
ATOM 563 C CA . ALA A 1 83 ? -4.703 -5.490 -10.008 1.00 98.75 83 ALA A CA 1
ATOM 564 C C . ALA A 1 83 ? -4.335 -6.041 -8.617 1.00 98.75 83 ALA A C 1
ATOM 566 O O . ALA A 1 83 ? -5.044 -6.899 -8.089 1.00 98.75 83 ALA A O 1
ATOM 567 N N . ILE A 1 84 ? -3.279 -5.506 -7.994 1.00 98.69 84 ILE A N 1
ATOM 568 C CA . ILE A 1 84 ? -2.927 -5.817 -6.603 1.00 98.69 84 ILE A CA 1
ATOM 569 C C . ILE A 1 84 ? -4.048 -5.366 -5.665 1.00 98.69 84 ILE A C 1
ATOM 571 O O . ILE A 1 84 ? -4.489 -6.151 -4.837 1.00 98.69 84 ILE A O 1
ATOM 575 N N . ALA A 1 85 ? -4.573 -4.148 -5.830 1.00 98.56 85 ALA A N 1
ATOM 576 C CA . ALA A 1 85 ? -5.673 -3.634 -5.015 1.00 98.56 85 ALA A CA 1
ATOM 577 C C . ALA A 1 85 ? -6.898 -4.551 -5.073 1.00 98.56 85 ALA A C 1
ATOM 579 O O . ALA A 1 85 ? -7.532 -4.827 -4.056 1.00 98.56 85 ALA A O 1
ATOM 580 N N . TRP A 1 86 ? -7.228 -5.050 -6.266 1.00 98.62 86 TRP A N 1
ATOM 581 C CA . TRP A 1 86 ? -8.304 -6.014 -6.435 1.00 98.62 86 TRP A CA 1
ATOM 582 C C . TRP A 1 86 ? -8.030 -7.300 -5.645 1.00 98.62 86 TRP A C 1
ATOM 584 O O . TRP A 1 86 ? -8.879 -7.737 -4.866 1.00 98.62 86 TRP A O 1
ATOM 594 N N . LEU A 1 87 ? -6.837 -7.878 -5.778 1.00 98.44 87 LEU A N 1
ATOM 595 C CA . LEU A 1 87 ? -6.464 -9.085 -5.044 1.00 98.44 87 LEU A CA 1
ATOM 596 C C . LEU A 1 87 ? -6.481 -8.852 -3.524 1.00 98.44 87 LEU A C 1
ATOM 598 O O . LEU A 1 87 ? -7.188 -9.555 -2.802 1.00 98.44 87 LEU A O 1
ATOM 602 N N . ASP A 1 88 ? -5.773 -7.838 -3.041 1.00 97.94 88 ASP A N 1
ATOM 603 C CA . ASP A 1 88 ? -5.566 -7.588 -1.615 1.00 97.94 88 ASP A CA 1
ATOM 604 C C . ASP A 1 88 ? -6.859 -7.140 -0.927 1.00 97.94 88 ASP A C 1
ATOM 606 O O . ASP A 1 88 ? -7.193 -7.614 0.159 1.00 97.94 88 ASP A O 1
ATOM 610 N N . LEU A 1 89 ? -7.649 -6.270 -1.564 1.00 97.38 89 LEU A N 1
ATOM 611 C CA . LEU A 1 89 ? -8.820 -5.661 -0.931 1.00 97.38 89 LEU A CA 1
ATOM 612 C C . LEU A 1 89 ? -10.125 -6.417 -1.212 1.00 97.38 89 LEU A C 1
ATOM 614 O O . LEU A 1 89 ? -11.029 -6.387 -0.367 1.00 97.38 89 LEU A O 1
ATOM 618 N N . VAL A 1 90 ? -10.274 -7.056 -2.378 1.00 97.06 90 VAL A N 1
ATOM 619 C CA . VAL A 1 90 ? -11.537 -7.708 -2.789 1.00 97.06 90 VAL A CA 1
ATOM 620 C C . VAL A 1 90 ? -11.501 -9.213 -2.569 1.00 97.06 90 VAL A C 1
ATOM 622 O O . VAL A 1 90 ? -12.497 -9.775 -2.101 1.00 97.06 90 VAL A O 1
ATOM 625 N N . VAL A 1 91 ? -10.387 -9.867 -2.897 1.00 97.69 91 VAL A N 1
ATOM 626 C CA . VAL A 1 91 ? -10.244 -11.319 -2.737 1.00 97.69 91 VAL A CA 1
ATOM 627 C C . VAL A 1 91 ? -9.783 -11.637 -1.318 1.00 97.69 91 VAL A C 1
ATOM 629 O O . VAL A 1 91 ? -10.545 -12.216 -0.542 1.00 97.69 91 VAL A O 1
ATOM 632 N N . LEU A 1 92 ? -8.580 -11.194 -0.949 1.00 95.94 92 LEU A N 1
ATOM 633 C CA . LEU A 1 92 ? -7.969 -11.475 0.352 1.00 95.94 92 LEU A CA 1
ATOM 634 C C . LEU A 1 92 ? -8.616 -10.669 1.479 1.00 95.94 92 LEU A C 1
ATOM 636 O O . LEU A 1 92 ? -8.801 -11.187 2.577 1.00 95.94 92 LEU A O 1
ATOM 640 N N . GLY A 1 93 ? -9.070 -9.445 1.203 1.00 94.00 93 GLY A N 1
ATOM 641 C CA . GLY A 1 93 ? -9.741 -8.585 2.182 1.00 94.00 93 GLY A CA 1
ATOM 642 C C . GLY A 1 93 ? -11.021 -9.180 2.784 1.00 94.00 93 GLY A C 1
ATOM 643 O O . GLY A 1 93 ? -11.493 -8.703 3.814 1.00 94.00 93 GLY A O 1
ATOM 644 N N . ARG A 1 94 ? -11.579 -10.251 2.201 1.00 95.31 94 ARG A N 1
ATOM 645 C CA . ARG A 1 94 ? -12.686 -11.023 2.799 1.00 95.31 94 ARG A CA 1
ATOM 646 C C . ARG A 1 94 ? -12.281 -11.710 4.103 1.00 95.31 94 ARG A C 1
ATOM 648 O O . ARG A 1 94 ? -13.135 -11.882 4.966 1.00 95.31 94 ARG A O 1
ATOM 655 N N . LEU A 1 95 ? -11.003 -12.059 4.238 1.00 96.69 95 LEU A N 1
ATOM 656 C CA . LEU A 1 95 ? -10.424 -12.718 5.410 1.00 96.69 95 LEU A CA 1
ATOM 657 C C . LEU A 1 95 ? -10.073 -11.728 6.529 1.00 96.69 95 LEU A C 1
ATOM 659 O O . LEU A 1 95 ? -9.865 -12.136 7.666 1.00 96.69 95 LEU A O 1
ATOM 663 N N . PHE A 1 96 ? -10.036 -10.427 6.222 1.00 96.94 96 PHE A N 1
ATOM 664 C CA . PHE A 1 96 ? -9.591 -9.383 7.143 1.00 96.94 96 PHE A CA 1
ATOM 665 C C . PHE A 1 96 ? -10.681 -8.315 7.318 1.00 96.94 96 PHE A C 1
ATOM 667 O O . PHE A 1 96 ? -10.618 -7.254 6.686 1.00 96.94 96 PHE A O 1
ATOM 674 N N . PRO A 1 97 ? -11.688 -8.549 8.189 1.00 96.88 97 PRO A N 1
ATOM 675 C CA . PRO A 1 97 ? -12.806 -7.624 8.390 1.00 96.88 97 PRO A CA 1
ATOM 676 C C . PRO A 1 97 ? -12.379 -6.183 8.698 1.00 96.88 97 PRO A C 1
ATOM 678 O O . PRO A 1 97 ? -12.985 -5.248 8.177 1.00 96.88 97 PRO A O 1
ATOM 681 N N . ALA A 1 98 ? -11.303 -5.998 9.473 1.00 97.19 98 ALA A N 1
ATOM 682 C CA . ALA A 1 98 ? -10.766 -4.678 9.805 1.00 97.19 98 ALA A CA 1
ATOM 683 C C . ALA A 1 98 ? -10.274 -3.911 8.566 1.00 97.19 98 ALA A C 1
ATOM 685 O O . ALA A 1 98 ? -10.577 -2.731 8.415 1.00 97.19 98 ALA A O 1
ATOM 686 N N . VAL A 1 99 ? -9.566 -4.583 7.650 1.00 96.88 99 VAL A N 1
ATOM 687 C CA . VAL A 1 99 ? -9.137 -3.993 6.370 1.00 96.88 99 VAL A CA 1
ATOM 688 C C . VAL A 1 99 ? -10.356 -3.713 5.493 1.00 96.88 99 VAL A C 1
ATOM 690 O O . VAL A 1 99 ? -10.459 -2.663 4.863 1.00 96.88 99 VAL A O 1
ATOM 693 N N . ARG A 1 100 ? -11.334 -4.626 5.486 1.00 96.31 100 ARG A N 1
ATOM 694 C CA . ARG A 1 100 ? -12.547 -4.487 4.676 1.00 96.31 100 ARG A CA 1
ATOM 695 C C . ARG A 1 100 ? -13.444 -3.317 5.093 1.00 96.31 100 ARG A C 1
ATOM 697 O O . ARG A 1 100 ? -14.157 -2.809 4.223 1.00 96.31 100 ARG A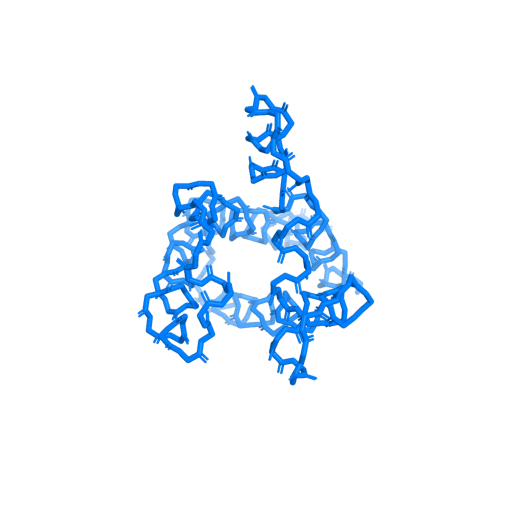 O 1
ATOM 704 N N . ALA A 1 101 ? -13.394 -2.904 6.357 1.00 96.88 101 ALA A N 1
ATOM 705 C CA . ALA A 1 101 ? -14.136 -1.768 6.901 1.00 96.88 101 ALA A CA 1
ATOM 706 C C . ALA A 1 101 ? -13.545 -0.396 6.519 1.00 96.88 101 ALA A C 1
ATOM 708 O O . ALA A 1 101 ? -14.198 0.627 6.719 1.00 96.88 101 ALA A O 1
ATOM 709 N N . LEU A 1 102 ? -12.328 -0.351 5.964 1.00 97.12 102 LEU A N 1
ATOM 710 C CA . LEU A 1 102 ? -11.699 0.899 5.544 1.00 97.12 102 LEU A CA 1
ATOM 711 C C . LEU A 1 102 ? -12.412 1.522 4.325 1.00 97.12 102 LEU A C 1
ATOM 713 O O . LEU A 1 102 ? -12.924 0.793 3.465 1.00 97.12 102 LEU A O 1
ATOM 717 N N . PRO A 1 103 ? -12.385 2.863 4.180 1.00 97.31 103 PRO A N 1
ATOM 718 C CA . PRO A 1 103 ? -12.857 3.538 2.972 1.00 97.31 103 PRO A CA 1
ATOM 719 C C . PRO A 1 103 ? -12.131 3.019 1.726 1.00 97.31 103 PRO A C 1
ATOM 721 O O . PRO A 1 103 ? -10.911 3.122 1.620 1.00 97.31 103 PRO A O 1
ATOM 724 N N . ARG A 1 104 ? -12.874 2.460 0.764 1.00 96.94 104 ARG A N 1
ATOM 725 C CA . ARG A 1 104 ? -12.270 1.715 -0.355 1.00 96.94 104 ARG A CA 1
ATOM 726 C C . ARG A 1 104 ? -11.542 2.588 -1.366 1.00 96.94 104 ARG A C 1
ATOM 728 O O . ARG A 1 104 ? -10.437 2.228 -1.749 1.00 96.94 104 ARG A O 1
ATOM 735 N N . GLY A 1 105 ? -12.117 3.722 -1.765 1.00 97.88 105 GLY A N 1
ATOM 736 C CA . GLY A 1 105 ? -11.515 4.609 -2.772 1.00 97.88 105 GLY A CA 1
ATOM 737 C C . GLY A 1 105 ? -10.050 4.971 -2.474 1.00 97.88 105 GLY A C 1
ATOM 738 O O . GLY A 1 105 ? -9.187 4.694 -3.304 1.00 97.88 105 GLY A O 1
ATOM 739 N N . PRO A 1 106 ? -9.732 5.494 -1.277 1.00 98.06 106 PRO A N 1
ATOM 740 C CA . PRO A 1 106 ? -8.355 5.814 -0.904 1.00 98.06 106 PRO A CA 1
ATOM 741 C C . PRO A 1 106 ? -7.432 4.596 -0.834 1.00 98.06 106 PRO A C 1
ATOM 743 O O . PRO A 1 106 ? -6.289 4.691 -1.251 1.00 98.06 106 PRO A O 1
ATOM 746 N N . GLN A 1 107 ? -7.918 3.439 -0.371 1.00 98.12 107 GLN A N 1
ATOM 747 C CA . GLN A 1 107 ? -7.104 2.216 -0.332 1.00 98.12 107 GLN A CA 1
ATOM 748 C C . GLN A 1 107 ? -6.753 1.720 -1.742 1.00 98.12 107 GLN A C 1
ATOM 750 O O . GLN A 1 107 ? -5.638 1.271 -1.984 1.00 98.12 107 GLN A O 1
ATOM 755 N N . TRP A 1 108 ? -7.677 1.829 -2.700 1.00 98.69 108 TRP A N 1
ATOM 756 C CA . TRP A 1 108 ? -7.376 1.561 -4.109 1.00 98.69 108 TRP A CA 1
ATOM 757 C C . TRP A 1 108 ? -6.360 2.559 -4.668 1.00 98.69 108 TRP A C 1
ATOM 759 O O . TRP A 1 108 ? -5.416 2.155 -5.346 1.00 98.69 108 TRP A O 1
ATOM 769 N N . ALA A 1 109 ? -6.523 3.848 -4.356 1.00 98.62 109 ALA A N 1
ATOM 770 C CA . ALA A 1 109 ? -5.580 4.882 -4.764 1.00 98.62 109 ALA A CA 1
ATOM 771 C C . ALA A 1 109 ? -4.168 4.620 -4.214 1.00 98.62 109 ALA A C 1
ATOM 773 O O . ALA A 1 109 ? -3.207 4.770 -4.966 1.00 98.62 109 ALA A O 1
ATOM 774 N N . ASP A 1 110 ? -4.039 4.153 -2.968 1.00 98.50 110 ASP A N 1
ATOM 775 C CA . ASP A 1 110 ? -2.743 3.796 -2.379 1.00 98.50 110 ASP A CA 1
ATOM 776 C C . ASP A 1 110 ? -2.007 2.744 -3.221 1.00 98.50 110 ASP A C 1
ATOM 778 O O . ASP A 1 110 ? -0.830 2.895 -3.545 1.00 98.50 110 ASP A O 1
ATOM 782 N N . HIS A 1 111 ? -2.714 1.692 -3.642 1.00 98.75 111 HIS A N 1
ATOM 783 C CA . HIS A 1 111 ? -2.142 0.616 -4.452 1.00 98.75 111 HIS A CA 1
ATOM 784 C C . HIS A 1 111 ? -1.775 1.075 -5.868 1.00 98.75 111 HIS A C 1
ATOM 786 O O . HIS A 1 111 ? -0.738 0.678 -6.403 1.00 98.75 111 HIS A O 1
ATOM 792 N N . VAL A 1 112 ? -2.603 1.930 -6.476 1.00 98.81 112 VAL A N 1
ATOM 793 C CA . VAL A 1 112 ? -2.313 2.536 -7.783 1.00 98.81 112 VAL A CA 1
ATOM 794 C C . VAL A 1 112 ? -1.054 3.400 -7.702 1.00 98.81 112 VAL A C 1
ATOM 796 O O . VAL A 1 112 ? -0.159 3.258 -8.538 1.00 98.81 112 VAL A O 1
ATOM 799 N N . VAL A 1 113 ? -0.943 4.249 -6.674 1.00 98.81 113 VAL A N 1
ATOM 800 C CA . VAL A 1 113 ? 0.240 5.089 -6.433 1.00 98.81 113 VAL A CA 1
ATOM 801 C C . VAL A 1 113 ? 1.465 4.227 -6.140 1.00 98.81 113 VAL A C 1
ATOM 803 O O . VAL A 1 113 ? 2.514 4.444 -6.746 1.00 98.81 113 VAL A O 1
ATOM 806 N N . PHE A 1 114 ? 1.339 3.211 -5.284 1.00 98.81 114 PHE A N 1
ATOM 807 C CA . PHE A 1 114 ? 2.400 2.245 -5.005 1.00 98.81 114 PHE A CA 1
ATOM 808 C C . PHE A 1 114 ? 2.931 1.613 -6.299 1.00 98.81 114 PHE A C 1
ATOM 810 O O . PHE A 1 114 ? 4.128 1.690 -6.584 1.00 98.81 114 PHE A O 1
ATOM 817 N N . GLY A 1 115 ? 2.045 1.048 -7.123 1.00 98.75 115 GLY A N 1
ATOM 818 C CA . GLY A 1 115 ? 2.422 0.406 -8.378 1.00 98.75 115 GLY A CA 1
ATOM 819 C C . GLY A 1 115 ? 3.088 1.379 -9.355 1.00 98.75 115 GLY A C 1
ATOM 820 O O . GLY A 1 115 ? 4.130 1.059 -9.937 1.00 98.75 115 GLY A O 1
ATOM 821 N N . ALA A 1 116 ? 2.547 2.594 -9.489 1.00 98.81 116 ALA A N 1
ATOM 822 C CA . ALA A 1 116 ? 3.123 3.644 -10.326 1.00 98.81 116 ALA A CA 1
ATOM 823 C C . ALA A 1 116 ? 4.539 4.037 -9.873 1.00 98.81 116 ALA A C 1
ATOM 825 O O . ALA A 1 116 ? 5.447 4.139 -10.703 1.00 98.81 116 ALA A O 1
ATOM 826 N N . LEU A 1 117 ? 4.751 4.206 -8.562 1.00 98.69 117 LEU A N 1
ATOM 827 C CA . LEU A 1 117 ? 6.052 4.532 -7.972 1.00 98.69 117 LEU A CA 1
ATOM 828 C C . LEU A 1 117 ? 7.076 3.417 -8.185 1.00 98.69 117 LEU A C 1
ATOM 830 O O . LEU A 1 117 ? 8.231 3.711 -8.513 1.00 98.69 117 LEU A O 1
ATOM 834 N N . VAL A 1 118 ? 6.670 2.151 -8.038 1.00 98.56 118 VAL A N 1
ATOM 835 C CA . VAL A 1 118 ? 7.538 0.999 -8.317 1.00 98.56 118 VAL A CA 1
ATOM 836 C C . VAL A 1 118 ? 7.939 0.991 -9.791 1.00 98.56 118 VAL A C 1
ATOM 838 O O . VAL A 1 118 ? 9.131 1.012 -10.097 1.00 98.56 118 VAL A O 1
ATOM 841 N N . GLY A 1 119 ? 6.974 1.043 -10.711 1.00 98.25 119 GLY A N 1
ATOM 842 C CA . GLY A 1 119 ? 7.249 1.009 -12.149 1.00 98.25 119 GLY A CA 1
ATOM 843 C C . GLY A 1 119 ? 8.098 2.191 -12.639 1.00 98.25 119 GLY A C 1
ATOM 844 O O . GLY A 1 119 ? 9.027 2.007 -13.433 1.00 98.25 119 GLY A O 1
ATOM 845 N N . ALA A 1 120 ? 7.852 3.399 -12.122 1.00 98.06 120 ALA A N 1
ATOM 846 C CA . ALA A 1 120 ? 8.673 4.578 -12.398 1.00 98.06 120 ALA A CA 1
ATOM 847 C C . ALA A 1 120 ? 10.111 4.424 -11.871 1.00 98.06 120 ALA A C 1
ATOM 849 O O . ALA A 1 120 ? 11.069 4.705 -12.593 1.00 98.06 120 ALA A O 1
ATOM 850 N N . SER A 1 121 ? 10.277 3.935 -10.638 1.00 97.38 121 SER A N 1
ATOM 851 C CA . SER A 1 121 ? 11.591 3.770 -10.001 1.00 97.38 121 SER A CA 1
ATOM 852 C C . SER A 1 121 ? 12.433 2.675 -10.658 1.00 97.38 121 SER A C 1
ATOM 854 O O . SER A 1 121 ? 13.646 2.843 -10.818 1.00 97.38 121 SER A O 1
ATOM 856 N N . LEU A 1 122 ? 11.803 1.575 -11.083 1.00 96.69 122 LEU A N 1
ATOM 857 C CA . LEU A 1 122 ? 12.460 0.513 -11.848 1.00 96.69 122 LEU A CA 1
ATOM 858 C C . LEU A 1 122 ? 12.915 1.021 -13.218 1.00 96.69 122 LEU A C 1
ATOM 860 O O . LEU A 1 122 ? 14.047 0.763 -13.622 1.00 96.69 122 LEU A O 1
ATOM 864 N N . ARG A 1 123 ? 12.081 1.809 -13.914 1.00 95.44 123 ARG A N 1
ATOM 865 C CA . ARG A 1 123 ? 12.473 2.467 -15.171 1.00 95.44 123 ARG A CA 1
ATOM 866 C C . ARG A 1 123 ? 13.659 3.408 -14.968 1.00 95.44 123 ARG A C 1
ATOM 868 O O . ARG A 1 123 ? 14.632 3.285 -15.699 1.00 95.44 123 ARG A O 1
ATOM 875 N N . ALA A 1 124 ? 13.605 4.287 -13.969 1.00 93.12 124 ALA A N 1
ATOM 876 C CA . ALA A 1 124 ? 14.702 5.207 -13.668 1.00 93.12 124 ALA A CA 1
ATOM 877 C C . ALA A 1 124 ? 16.010 4.465 -13.351 1.00 93.12 124 ALA A C 1
ATOM 879 O O . ALA A 1 124 ? 17.072 4.881 -13.791 1.00 93.12 124 ALA A O 1
ATOM 880 N N . SER A 1 125 ? 15.934 3.330 -12.650 1.00 89.75 125 SER A N 1
ATOM 881 C CA . SER A 1 125 ? 17.113 2.525 -12.301 1.00 89.75 125 SER A CA 1
ATOM 882 C C . SER A 1 125 ? 17.727 1.758 -13.481 1.00 89.75 125 SER A C 1
ATOM 884 O O . SER A 1 125 ? 18.809 1.215 -13.315 1.00 89.75 125 SER A O 1
ATOM 886 N N . ARG A 1 126 ? 17.052 1.674 -14.638 1.00 86.12 126 ARG A N 1
ATOM 887 C CA . ARG A 1 126 ? 17.616 1.116 -15.884 1.00 86.12 126 ARG A CA 1
ATOM 888 C C . ARG A 1 126 ? 18.279 2.171 -16.771 1.00 86.12 126 ARG A C 1
ATOM 890 O O . ARG A 1 126 ? 18.996 1.806 -17.691 1.00 86.12 126 ARG A O 1
ATOM 897 N N . LEU A 1 127 ? 17.955 3.445 -16.548 1.00 84.69 127 LEU A N 1
ATOM 898 C CA . LEU A 1 127 ? 18.447 4.580 -17.336 1.00 84.69 127 LEU A CA 1
ATOM 899 C C . LEU A 1 127 ? 19.628 5.300 -16.664 1.00 84.69 127 LEU A C 1
ATOM 901 O O . LEU A 1 127 ? 20.172 6.227 -17.256 1.00 84.69 127 LEU A O 1
ATOM 905 N N . ALA A 1 128 ? 19.963 4.910 -15.433 1.00 81.12 128 ALA A N 1
ATOM 906 C CA . ALA A 1 128 ? 21.092 5.401 -14.649 1.00 81.12 128 ALA A CA 1
ATOM 907 C C . ALA A 1 128 ? 22.213 4.362 -14.663 1.00 81.12 128 ALA A C 1
ATOM 909 O O . ALA A 1 128 ? 23.385 4.786 -14.687 1.00 81.12 128 ALA A O 1
#

Radius of gyration: 14.25 Å; chains: 1; bounding box: 35×29×36 Å